Protein AF-A0A497IFE4-F1 (afdb_monomer_lite)

pLDDT: mean 81.42, std 14.3, range [46.25, 97.81]

Radius of gyration: 25.05 Å; chains: 1; bounding box: 32×55×63 Å

Structure (mmCIF, N/CA/C/O backbone):
data_AF-A0A497IFE4-F1
#
_entry.id   AF-A0A497IFE4-F1
#
loop_
_atom_site.group_PDB
_atom_site.id
_atom_site.type_symbol
_atom_site.label_atom_id
_atom_site.label_alt_id
_atom_site.label_comp_id
_atom_site.label_asym_id
_atom_site.label_entity_id
_atom_site.label_seq_id
_atom_site.pdbx_PDB_ins_code
_atom_site.Cartn_x
_atom_site.Cartn_y
_atom_site.Cartn_z
_atom_site.occupancy
_atom_site.B_iso_or_equiv
_atom_site.auth_seq_id
_atom_site.auth_comp_id
_atom_site.auth_asym_id
_atom_site.auth_atom_id
_atom_site.pdbx_PDB_model_num
ATOM 1 N N . MET A 1 1 ? -10.015 1.771 -23.337 1.00 46.25 1 MET A N 1
ATOM 2 C CA . MET A 1 1 ? -9.353 2.884 -22.625 1.00 46.25 1 MET A CA 1
ATOM 3 C C . MET A 1 1 ? -8.139 2.294 -21.943 1.00 46.25 1 MET A C 1
ATOM 5 O O . MET A 1 1 ? -8.303 1.201 -21.412 1.00 46.25 1 MET A O 1
ATOM 9 N N . PRO A 1 2 ? -6.944 2.902 -22.011 1.00 50.66 2 PRO A N 1
ATOM 10 C CA . PRO A 1 2 ? -5.855 2.438 -21.164 1.00 50.66 2 PRO A CA 1
ATOM 11 C C . PRO A 1 2 ? -6.348 2.596 -19.725 1.00 50.66 2 PRO A C 1
ATOM 13 O O . PRO A 1 2 ? -6.817 3.670 -19.358 1.00 50.66 2 PRO A O 1
ATOM 16 N N . GLU A 1 3 ? -6.389 1.508 -18.963 1.00 61.47 3 GLU A N 1
ATOM 17 C CA . GLU A 1 3 ? -6.745 1.590 -17.552 1.00 61.47 3 GLU A CA 1
ATOM 18 C C . GLU A 1 3 ? -5.710 2.495 -16.883 1.00 61.47 3 GLU A C 1
ATOM 20 O O . GLU A 1 3 ? -4.525 2.154 -16.849 1.00 61.47 3 GLU A O 1
ATOM 25 N N . ASP A 1 4 ? -6.133 3.676 -16.421 1.00 74.44 4 ASP A N 1
ATOM 26 C CA . ASP A 1 4 ? -5.274 4.550 -15.631 1.00 74.44 4 ASP A CA 1
ATOM 27 C C . ASP A 1 4 ? -4.795 3.738 -14.430 1.00 74.44 4 ASP A C 1
ATOM 29 O O . ASP A 1 4 ? -5.580 3.364 -13.551 1.00 74.44 4 ASP A O 1
ATOM 33 N N . LYS A 1 5 ? -3.500 3.392 -14.431 1.00 76.94 5 LYS A N 1
ATOM 34 C CA . LYS A 1 5 ? -2.895 2.645 -13.331 1.00 76.94 5 LYS A CA 1
ATOM 35 C C . LYS A 1 5 ? -3.168 3.444 -12.054 1.00 76.94 5 LYS A C 1
ATOM 37 O O . LYS A 1 5 ? -2.764 4.608 -11.994 1.00 76.94 5 LYS A O 1
ATOM 42 N N . PRO A 1 6 ? -3.811 2.848 -11.035 1.00 82.81 6 PRO A N 1
ATOM 43 C CA . PRO A 1 6 ? -4.121 3.563 -9.808 1.00 82.81 6 PRO A CA 1
ATOM 44 C C . PRO A 1 6 ? -2.843 4.139 -9.194 1.00 82.81 6 PRO A C 1
ATOM 46 O O . PRO A 1 6 ? -1.775 3.509 -9.205 1.00 82.81 6 PRO A O 1
ATOM 49 N N . SER A 1 7 ? -2.950 5.351 -8.655 1.00 92.62 7 SER A N 1
ATOM 50 C CA . SER A 1 7 ? -1.848 5.974 -7.928 1.00 92.62 7 SER A CA 1
ATOM 51 C C . SER A 1 7 ? -1.475 5.140 -6.694 1.00 92.62 7 SER A C 1
ATOM 53 O O . S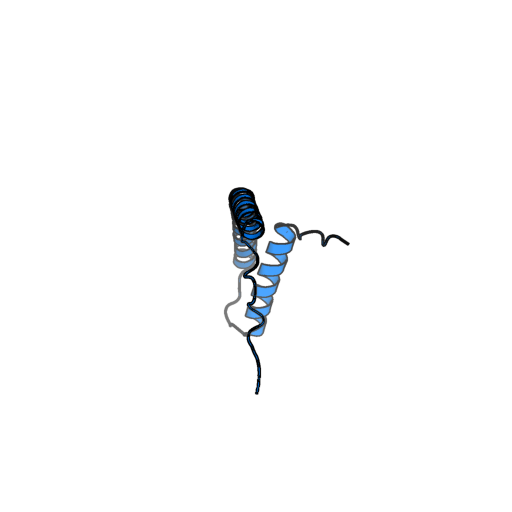ER A 1 7 ? -2.284 4.373 -6.161 1.00 92.62 7 SER A O 1
ATOM 55 N N . ASP A 1 8 ? -0.238 5.286 -6.207 1.00 93.06 8 ASP A N 1
ATOM 56 C CA . ASP A 1 8 ? 0.193 4.578 -4.990 1.00 93.06 8 ASP A CA 1
ATOM 57 C C . ASP A 1 8 ? -0.667 4.955 -3.773 1.00 93.06 8 ASP A C 1
ATOM 59 O O . ASP A 1 8 ? -0.879 4.128 -2.889 1.00 93.06 8 ASP A O 1
ATOM 63 N N . GLU A 1 9 ? -1.182 6.186 -3.734 1.00 94.62 9 GLU A N 1
ATOM 64 C CA . GLU A 1 9 ? -2.052 6.679 -2.663 1.00 94.62 9 GLU A CA 1
ATOM 65 C C . GLU A 1 9 ? -3.425 6.009 -2.702 1.00 94.62 9 GLU A C 1
ATOM 67 O O . GLU A 1 9 ? -3.878 5.475 -1.688 1.00 94.62 9 GLU A O 1
ATOM 72 N N . GLU A 1 10 ? -4.055 5.942 -3.877 1.00 94.62 10 GLU A N 1
ATOM 73 C CA . GLU A 1 10 ? -5.328 5.235 -4.049 1.00 94.62 10 GLU A CA 1
ATOM 74 C C . GLU A 1 10 ? -5.193 3.745 -3.735 1.00 94.62 10 GLU A C 1
ATOM 76 O O . GLU A 1 10 ? -6.078 3.155 -3.112 1.00 94.62 10 GLU A O 1
ATOM 81 N N . MET A 1 11 ? -4.082 3.127 -4.139 1.00 95.25 11 MET A N 1
ATOM 82 C CA . MET A 1 11 ? -3.814 1.723 -3.847 1.00 95.25 11 MET A CA 1
ATOM 83 C C . MET A 1 11 ? -3.590 1.492 -2.348 1.00 95.25 11 MET A C 1
ATOM 85 O O . MET A 1 11 ? -4.179 0.574 -1.774 1.00 95.25 11 MET A O 1
ATOM 89 N N . ALA A 1 12 ? -2.797 2.341 -1.686 1.00 96.12 12 ALA A N 1
ATOM 90 C CA . ALA A 1 12 ? -2.587 2.271 -0.241 1.00 96.12 12 ALA A CA 1
ATOM 91 C C . ALA A 1 12 ? -3.908 2.428 0.522 1.00 96.12 12 ALA A C 1
ATOM 93 O O . ALA A 1 12 ? -4.199 1.640 1.425 1.00 96.12 12 ALA A O 1
ATOM 94 N N . PHE A 1 13 ? -4.737 3.395 0.122 1.00 96.38 13 PHE A N 1
ATOM 95 C CA . PHE A 1 13 ? -6.059 3.607 0.699 1.00 96.38 13 PHE A CA 1
ATOM 96 C C . PHE A 1 13 ? -6.962 2.379 0.531 1.00 96.38 13 PHE A C 1
ATOM 98 O O . PHE A 1 13 ? -7.556 1.920 1.510 1.00 96.38 13 PHE A O 1
ATOM 105 N N . LYS A 1 14 ? -7.042 1.807 -0.678 1.00 95.88 14 LYS A N 1
ATOM 106 C CA . LYS A 1 14 ? -7.859 0.614 -0.957 1.00 95.88 14 LYS A CA 1
ATOM 107 C C . LYS A 1 14 ? -7.407 -0.595 -0.138 1.00 95.88 14 LYS A C 1
ATOM 109 O O . LYS A 1 14 ? -8.250 -1.275 0.443 1.00 95.88 14 LYS A O 1
ATOM 114 N N . LEU A 1 15 ? -6.098 -0.838 -0.040 1.00 95.50 15 LEU A N 1
ATOM 115 C CA . LEU A 1 15 ? -5.543 -1.955 0.732 1.00 95.50 15 LEU A CA 1
ATOM 116 C C . LEU A 1 15 ? -5.857 -1.835 2.224 1.00 95.50 15 LEU A C 1
ATOM 118 O O . LEU A 1 15 ? -6.330 -2.794 2.834 1.00 95.50 15 LEU A O 1
ATOM 122 N N . VAL A 1 16 ? -5.635 -0.657 2.811 1.00 95.19 16 VAL A N 1
ATOM 123 C CA . VAL A 1 16 ? -5.925 -0.438 4.234 1.00 95.19 16 VAL A CA 1
ATOM 124 C C . VAL A 1 16 ? -7.425 -0.488 4.502 1.00 95.19 16 VAL A C 1
ATOM 126 O O . VAL A 1 16 ? -7.842 -1.109 5.476 1.00 95.19 16 VAL A O 1
ATOM 129 N N . SER A 1 17 ? -8.247 0.082 3.620 1.00 94.62 17 SER A N 1
ATOM 130 C CA . SER A 1 17 ? -9.709 0.024 3.742 1.00 94.62 17 SER A CA 1
ATOM 131 C C . SER A 1 17 ? -10.228 -1.413 3.704 1.00 94.62 17 SER A C 1
ATOM 133 O O . SER A 1 17 ? -11.081 -1.786 4.513 1.00 94.62 17 SER A O 1
ATOM 135 N N . LEU A 1 18 ? -9.684 -2.241 2.807 1.00 94.62 18 LEU A N 1
ATOM 136 C CA . LEU A 1 18 ? -10.006 -3.662 2.729 1.00 94.62 18 LEU A CA 1
ATOM 137 C C . LEU A 1 18 ? -9.597 -4.389 4.016 1.00 94.62 18 LEU A C 1
ATOM 139 O O . LEU A 1 18 ? -10.405 -5.109 4.595 1.00 94.62 18 LEU A O 1
ATOM 143 N N . TYR A 1 19 ? -8.376 -4.156 4.500 1.00 91.12 19 TYR A N 1
ATOM 144 C CA . TYR A 1 19 ? -7.871 -4.759 5.734 1.00 91.12 19 TYR A CA 1
ATOM 145 C C . TYR A 1 19 ? -8.739 -4.415 6.952 1.00 91.12 19 TYR A C 1
ATOM 147 O O . TYR A 1 19 ? -9.146 -5.309 7.693 1.00 91.12 19 TYR A O 1
ATOM 155 N N . VAL A 1 20 ? -9.076 -3.133 7.130 1.00 90.00 20 VAL A N 1
ATOM 156 C CA . VAL A 1 20 ? -9.949 -2.674 8.221 1.00 90.00 20 VAL A CA 1
ATOM 157 C C . VAL A 1 20 ? -11.328 -3.319 8.112 1.00 90.00 20 VAL A C 1
ATOM 159 O O . VAL A 1 20 ? -11.828 -3.849 9.101 1.00 90.00 20 VAL A O 1
ATOM 162 N N . SER A 1 21 ? -11.912 -3.343 6.910 1.00 90.19 21 SER A N 1
ATOM 163 C CA . SER A 1 21 ? -13.225 -3.954 6.669 1.00 90.19 21 SER A CA 1
ATOM 164 C C . SER A 1 21 ? -13.241 -5.437 7.039 1.00 90.19 21 SER A C 1
ATOM 166 O O . SER A 1 21 ? -14.177 -5.908 7.683 1.00 90.19 21 SER A O 1
ATOM 168 N N . GLU A 1 22 ? -12.192 -6.175 6.678 1.00 89.25 22 GLU A N 1
ATOM 169 C CA . GLU A 1 22 ? -12.069 -7.600 6.985 1.00 89.25 22 GLU A CA 1
ATOM 170 C C . GLU A 1 22 ? -11.849 -7.865 8.479 1.00 89.25 22 GLU A C 1
ATOM 172 O O . GLU A 1 22 ? -12.428 -8.804 9.028 1.00 89.25 22 GLU A O 1
ATOM 177 N N . ILE A 1 23 ? -11.085 -7.020 9.175 1.00 85.81 23 ILE A N 1
ATOM 178 C CA . ILE A 1 23 ? -10.955 -7.101 10.638 1.00 85.81 23 ILE A CA 1
ATOM 179 C C . ILE A 1 23 ? -12.297 -6.849 11.317 1.00 85.81 23 ILE A C 1
ATOM 181 O O . ILE A 1 23 ? -12.699 -7.624 12.188 1.00 85.81 23 ILE A O 1
ATOM 185 N N . SER A 1 24 ? -13.009 -5.796 10.905 1.00 83.81 24 SER A N 1
ATOM 186 C CA . SER A 1 24 ? -14.324 -5.467 11.455 1.00 83.81 24 SER A CA 1
ATOM 187 C C . SER A 1 24 ? -15.330 -6.600 11.232 1.00 83.81 24 SER A C 1
ATOM 189 O O . SER A 1 24 ? -16.083 -6.932 12.143 1.00 83.81 24 SER A O 1
ATOM 191 N N . ARG A 1 25 ? -15.306 -7.250 10.059 1.00 84.44 25 ARG A N 1
ATOM 192 C CA . ARG A 1 25 ? -16.158 -8.411 9.745 1.00 84.44 25 ARG A CA 1
ATOM 193 C C . ARG A 1 25 ? -15.852 -9.637 10.598 1.00 84.44 25 ARG A C 1
ATOM 195 O O . ARG A 1 25 ? -16.771 -10.355 10.974 1.00 84.44 25 ARG A O 1
ATOM 202 N N . LYS A 1 26 ? -14.579 -9.882 10.915 1.00 83.38 26 LYS A N 1
ATOM 203 C CA . LYS A 1 26 ? -14.153 -11.043 11.715 1.00 83.38 26 LYS A CA 1
ATOM 204 C C . LYS A 1 26 ? -14.474 -10.914 13.204 1.00 83.38 26 LYS A C 1
ATOM 206 O O . LYS A 1 26 ? -14.245 -11.862 13.950 1.00 83.38 26 LYS A O 1
ATOM 211 N N . GLY A 1 27 ? -15.003 -9.770 13.646 1.00 69.62 27 GLY A N 1
ATOM 212 C CA . GLY A 1 27 ? -15.367 -9.556 15.044 1.00 69.62 27 GLY A CA 1
ATOM 213 C C . GLY A 1 27 ? -14.170 -9.646 15.991 1.00 69.62 27 GLY A C 1
ATOM 214 O O . GLY A 1 27 ? -14.351 -9.978 17.166 1.00 69.62 27 GLY A O 1
ATOM 215 N N . GLU A 1 28 ? -12.946 -9.383 15.501 1.00 66.44 28 GLU A N 1
ATOM 216 C CA . GLU A 1 28 ? -11.782 -9.259 16.379 1.00 66.44 28 GLU A CA 1
ATOM 217 C C . GLU A 1 28 ? -12.103 -8.189 17.428 1.00 66.44 28 GLU A C 1
ATOM 219 O O . GLU A 1 28 ? -12.301 -7.018 17.117 1.00 66.44 28 GLU A O 1
ATOM 224 N N . LYS A 1 29 ? -12.162 -8.599 18.700 1.00 60.12 29 LYS A N 1
ATOM 225 C CA . LYS A 1 29 ? -12.514 -7.729 19.835 1.00 60.12 29 LYS A CA 1
ATOM 226 C C . LYS A 1 29 ? -11.478 -6.631 20.111 1.00 60.12 29 LYS A C 1
ATOM 228 O O . LYS A 1 29 ? -11.651 -5.846 21.040 1.00 60.12 29 LYS A O 1
ATOM 233 N N . ARG A 1 30 ? -10.381 -6.592 19.350 1.00 66.44 30 ARG A N 1
ATOM 234 C CA . ARG A 1 30 ? -9.351 -5.563 19.457 1.00 66.44 30 ARG A CA 1
ATOM 235 C C . ARG A 1 30 ? -9.817 -4.327 18.702 1.00 66.44 30 ARG A C 1
ATOM 237 O O . ARG A 1 30 ? -9.873 -4.325 17.477 1.00 66.44 30 ARG A O 1
ATOM 244 N N . GLN A 1 31 ? -10.129 -3.266 19.444 1.00 68.31 31 GLN A N 1
ATOM 245 C CA . GLN A 1 31 ? -10.274 -1.941 18.854 1.00 68.31 31 GLN A CA 1
ATOM 246 C C . GLN A 1 31 ? -8.948 -1.563 18.194 1.00 68.31 31 GLN A C 1
ATOM 248 O O . GLN A 1 31 ? -7.932 -1.389 18.868 1.00 68.31 31 GLN A O 1
ATOM 253 N N . MET A 1 32 ? -8.952 -1.465 16.867 1.00 76.31 32 MET A N 1
ATOM 254 C CA . MET A 1 32 ? -7.835 -0.883 16.144 1.00 76.31 32 MET A CA 1
ATOM 255 C C . MET A 1 32 ? -7.892 0.629 16.358 1.00 76.31 32 MET A C 1
ATOM 257 O O . MET A 1 32 ? -8.878 1.273 16.001 1.00 76.31 32 MET A O 1
ATOM 261 N N . GLY A 1 33 ? -6.857 1.179 16.989 1.00 87.25 33 GLY A N 1
ATOM 262 C CA . GLY A 1 33 ? -6.751 2.617 17.201 1.00 87.25 33 GLY A CA 1
ATOM 263 C C . GLY A 1 33 ? -6.577 3.357 15.876 1.00 87.25 33 GLY A C 1
ATOM 264 O O . GLY A 1 33 ? -6.033 2.811 14.911 1.00 87.25 33 GLY A O 1
ATOM 265 N N . LEU A 1 34 ? -6.998 4.621 15.843 1.00 89.88 34 LEU A N 1
ATOM 266 C CA . LEU A 1 34 ? -6.816 5.483 14.675 1.00 89.88 34 LEU A CA 1
ATOM 267 C C . LEU A 1 34 ? -5.336 5.566 14.268 1.00 89.88 34 LEU A C 1
ATOM 269 O O . LEU A 1 34 ? -5.019 5.443 13.088 1.00 89.88 34 LEU A O 1
ATOM 273 N N . ASP A 1 35 ? -4.426 5.651 15.242 1.00 93.56 35 ASP A N 1
ATOM 274 C CA . ASP A 1 35 ? -2.979 5.653 15.001 1.00 93.56 35 ASP A CA 1
ATOM 275 C C . ASP A 1 35 ? -2.503 4.391 14.274 1.00 93.56 35 ASP A C 1
ATOM 277 O O . ASP A 1 35 ? -1.631 4.449 13.410 1.00 93.56 35 ASP A O 1
ATOM 281 N N . THR A 1 36 ? -3.096 3.232 14.572 1.00 91.75 36 THR A N 1
ATOM 282 C CA . THR A 1 36 ? -2.773 1.978 13.883 1.00 91.75 36 THR A CA 1
ATOM 283 C C . THR A 1 36 ? -3.189 2.029 12.416 1.00 91.75 36 THR A C 1
ATOM 285 O O . THR A 1 36 ? -2.426 1.591 11.557 1.00 91.75 36 THR A O 1
ATOM 288 N N . ILE A 1 37 ? -4.363 2.591 12.113 1.00 92.81 37 ILE A N 1
ATOM 289 C CA . ILE A 1 37 ? -4.850 2.760 10.734 1.00 92.81 37 ILE A CA 1
ATOM 290 C C . ILE A 1 37 ? -3.937 3.721 9.967 1.00 92.81 37 ILE A C 1
ATOM 292 O O . ILE A 1 37 ? -3.511 3.415 8.854 1.00 92.81 37 ILE A O 1
ATOM 296 N N . ILE A 1 38 ? -3.594 4.855 10.582 1.00 95.38 38 ILE A N 1
ATOM 297 C CA . ILE A 1 38 ? -2.713 5.868 9.993 1.00 95.38 38 ILE A CA 1
ATOM 298 C C . ILE A 1 38 ? -1.330 5.272 9.702 1.00 95.38 38 ILE A C 1
ATOM 300 O O . ILE A 1 38 ? -0.807 5.407 8.593 1.00 95.38 38 ILE A O 1
ATOM 304 N N . ASN A 1 39 ? -0.758 4.542 10.660 1.00 96.38 39 ASN A N 1
ATOM 305 C CA . ASN A 1 39 ? 0.529 3.877 10.480 1.00 96.38 39 ASN A CA 1
ATOM 306 C C . ASN A 1 39 ? 0.472 2.801 9.391 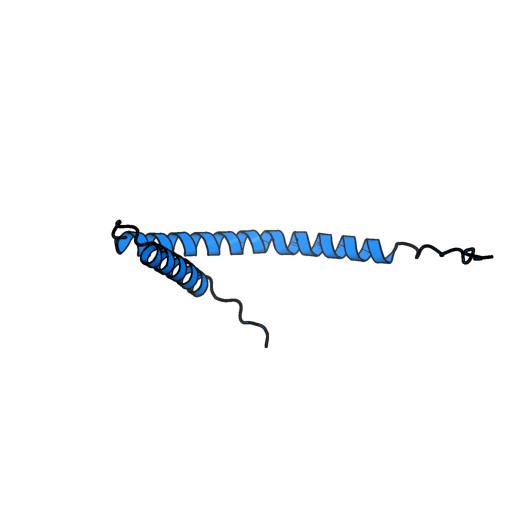1.00 96.38 39 ASN A C 1
ATOM 308 O O . ASN A 1 39 ? 1.391 2.713 8.577 1.00 96.38 39 ASN A O 1
ATOM 312 N N . ALA A 1 40 ? -0.606 2.014 9.327 1.00 94.81 40 ALA A N 1
ATOM 313 C CA . ALA A 1 40 ? -0.799 1.023 8.272 1.00 94.81 40 ALA A CA 1
ATOM 314 C C . ALA A 1 40 ? -0.862 1.679 6.883 1.00 94.81 40 ALA A C 1
ATOM 316 O O . ALA A 1 40 ? -0.250 1.171 5.940 1.00 94.81 40 ALA A O 1
ATOM 317 N N . TYR A 1 41 ? -1.534 2.827 6.761 1.00 97.19 41 TYR A N 1
ATOM 318 C CA . TYR A 1 41 ? -1.582 3.609 5.525 1.00 97.19 41 TYR A CA 1
ATOM 319 C C . TYR A 1 41 ? -0.194 4.077 5.095 1.00 97.19 41 TYR A C 1
ATOM 321 O O . TYR A 1 41 ? 0.244 3.749 3.990 1.00 97.19 41 TYR A O 1
ATOM 329 N N . PHE A 1 42 ? 0.542 4.763 5.971 1.00 97.81 42 PHE A N 1
ATOM 330 C CA . PHE A 1 42 ? 1.868 5.277 5.622 1.00 97.81 42 PHE A CA 1
ATOM 331 C C . PHE A 1 42 ? 2.883 4.168 5.351 1.00 97.81 42 PHE A C 1
ATOM 333 O O . PHE A 1 42 ? 3.676 4.278 4.413 1.00 97.81 42 PHE A O 1
ATOM 340 N N . TYR A 1 43 ? 2.831 3.077 6.115 1.00 97.06 43 TYR A N 1
ATOM 341 C CA . TYR A 1 43 ? 3.654 1.901 5.858 1.00 97.06 43 TYR A CA 1
ATOM 342 C C . TYR A 1 43 ? 3.371 1.314 4.470 1.00 97.06 43 TYR A C 1
ATOM 344 O O . TYR A 1 43 ? 4.299 1.047 3.703 1.00 97.06 43 TYR A O 1
ATOM 352 N N . THR A 1 44 ? 2.093 1.148 4.124 1.00 97.25 44 THR A N 1
ATOM 353 C CA . THR A 1 44 ? 1.684 0.594 2.828 1.00 97.25 44 THR A CA 1
ATOM 354 C C . THR A 1 44 ? 2.103 1.510 1.686 1.00 97.25 44 THR A C 1
ATOM 356 O O . THR A 1 44 ? 2.697 1.041 0.717 1.00 97.25 44 THR A O 1
ATOM 359 N N . LEU A 1 45 ? 1.888 2.819 1.824 1.00 97.44 45 LEU A N 1
ATOM 360 C CA . LEU A 1 45 ? 2.300 3.815 0.839 1.00 97.44 45 LEU A CA 1
ATOM 361 C C . LEU A 1 45 ? 3.816 3.791 0.601 1.00 97.44 45 LEU A C 1
ATOM 363 O O . LEU A 1 45 ? 4.268 3.761 -0.544 1.00 97.44 45 LEU A O 1
ATOM 367 N N . LEU A 1 46 ? 4.612 3.762 1.673 1.00 96.94 46 LEU A N 1
ATOM 368 C CA . LEU A 1 46 ? 6.069 3.673 1.575 1.00 96.94 46 LEU A CA 1
ATOM 369 C C . LEU A 1 46 ? 6.502 2.381 0.871 1.00 96.94 46 LEU A C 1
ATOM 371 O O . LEU A 1 46 ? 7.400 2.397 0.026 1.00 96.94 46 LEU A O 1
ATOM 375 N N . ARG A 1 47 ? 5.845 1.262 1.192 1.00 96.25 47 ARG A N 1
ATOM 376 C CA . ARG A 1 47 ? 6.129 -0.042 0.590 1.00 96.25 47 ARG A CA 1
ATOM 377 C C . ARG A 1 47 ? 5.791 -0.077 -0.900 1.00 96.25 47 ARG A C 1
ATOM 379 O O . ARG A 1 47 ? 6.594 -0.603 -1.667 1.00 96.25 47 ARG A O 1
ATOM 386 N N . LEU A 1 48 ? 4.665 0.504 -1.311 1.00 95.19 48 LEU A N 1
ATOM 387 C CA . LEU A 1 48 ? 4.273 0.616 -2.720 1.00 95.19 48 LEU A CA 1
ATOM 388 C C . LEU A 1 48 ? 5.261 1.478 -3.505 1.00 95.19 48 LEU A C 1
ATOM 390 O O . LEU A 1 48 ? 5.778 1.024 -4.522 1.00 95.19 48 LEU A O 1
ATOM 394 N N . LYS A 1 49 ? 5.631 2.651 -2.977 1.00 93.69 49 LYS A N 1
ATOM 395 C CA . LYS A 1 49 ? 6.642 3.523 -3.598 1.00 93.69 49 LYS A CA 1
ATOM 396 C C . LYS A 1 49 ? 7.986 2.816 -3.767 1.00 93.69 49 LYS A C 1
ATOM 398 O O . LYS A 1 49 ? 8.625 2.937 -4.810 1.00 93.69 49 LYS A O 1
ATOM 403 N N . LYS A 1 50 ? 8.422 2.056 -2.756 1.00 94.50 50 LYS A N 1
ATOM 404 C CA . LYS A 1 50 ? 9.653 1.258 -2.844 1.00 94.50 50 LYS A CA 1
ATOM 405 C C . LYS A 1 50 ? 9.540 0.181 -3.924 1.00 94.50 50 LYS A C 1
ATOM 407 O O . LYS A 1 50 ? 10.454 0.038 -4.726 1.00 94.50 50 LYS A O 1
ATOM 412 N N . LYS A 1 51 ? 8.416 -0.537 -3.971 1.00 92.38 51 LYS A N 1
ATOM 413 C CA . LYS A 1 51 ? 8.176 -1.584 -4.970 1.00 92.38 51 LYS A CA 1
ATOM 414 C C . LYS A 1 51 ? 8.105 -1.035 -6.387 1.00 92.38 51 LYS A C 1
ATOM 416 O O . LYS A 1 51 ? 8.692 -1.634 -7.272 1.00 92.38 51 LYS A O 1
ATOM 421 N N . ARG A 1 52 ? 7.465 0.115 -6.596 1.00 89.62 52 ARG A N 1
ATOM 422 C CA . ARG A 1 52 ? 7.432 0.795 -7.896 1.00 89.62 52 ARG A CA 1
ATOM 423 C C . ARG A 1 52 ? 8.844 1.111 -8.388 1.00 89.62 52 ARG A C 1
ATOM 425 O O . ARG A 1 52 ? 9.182 0.735 -9.500 1.00 89.62 52 ARG A O 1
ATOM 432 N N . LYS A 1 53 ? 9.693 1.674 -7.522 1.00 90.62 53 LYS A N 1
ATOM 433 C CA . LYS A 1 53 ? 11.112 1.895 -7.838 1.00 90.62 53 LYS A CA 1
ATOM 434 C C . LYS A 1 53 ? 11.845 0.596 -8.161 1.00 90.62 53 LYS A C 1
ATOM 436 O O . LYS A 1 53 ? 12.549 0.540 -9.152 1.00 90.62 53 LYS A O 1
ATOM 441 N N . GLU A 1 54 ? 11.685 -0.449 -7.347 1.00 90.62 54 GLU 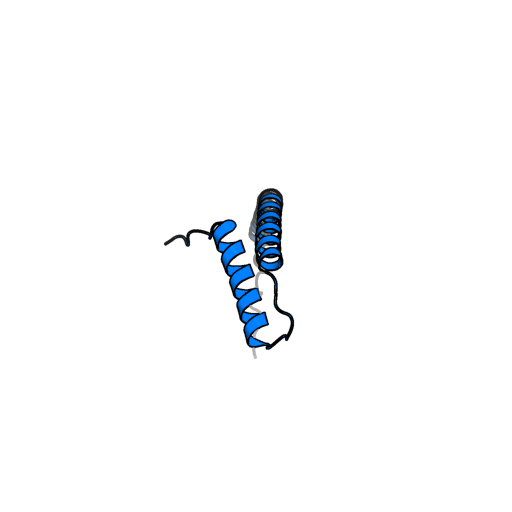A N 1
ATOM 442 C CA . GLU A 1 54 ? 12.288 -1.764 -7.628 1.00 90.62 54 GLU A CA 1
ATOM 443 C C . GLU A 1 54 ? 11.860 -2.297 -9.007 1.00 90.62 54 GLU A C 1
ATOM 445 O O . GLU A 1 54 ? 12.702 -2.766 -9.767 1.00 90.62 54 GLU A O 1
ATOM 450 N N . MET A 1 55 ? 10.578 -2.166 -9.356 1.00 87.06 55 MET A N 1
ATOM 451 C CA . MET A 1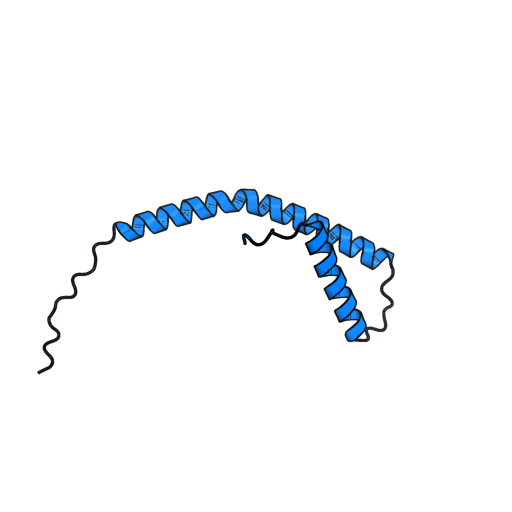 55 ? 10.047 -2.579 -10.656 1.00 87.06 55 MET A CA 1
ATOM 452 C C . MET A 1 55 ? 10.599 -1.741 -11.811 1.00 87.06 55 MET A C 1
ATOM 454 O O . MET A 1 55 ? 10.909 -2.313 -12.845 1.00 87.06 55 MET A O 1
ATOM 458 N N . GLU A 1 56 ? 10.803 -0.433 -11.640 1.00 88.62 56 GLU A N 1
ATOM 459 C CA . GLU A 1 56 ? 11.439 0.417 -12.663 1.00 88.62 56 GLU A CA 1
ATOM 460 C C . GLU A 1 56 ? 12.848 -0.075 -13.042 1.00 88.62 56 GLU A C 1
ATOM 462 O O . GLU A 1 56 ? 13.254 0.065 -14.194 1.00 88.62 56 GLU A O 1
ATOM 467 N N . TYR A 1 57 ? 13.588 -0.683 -12.108 1.00 82.94 57 TYR A N 1
ATOM 468 C CA . TYR A 1 57 ? 14.899 -1.278 -12.400 1.00 82.94 57 TYR A CA 1
ATOM 469 C C . TYR A 1 57 ? 14.805 -2.669 -13.037 1.00 82.94 57 TYR A C 1
ATOM 471 O O . TYR A 1 57 ? 15.670 -3.036 -13.830 1.00 82.94 57 TYR A O 1
ATOM 479 N N . ILE A 1 58 ? 13.783 -3.451 -12.681 1.00 84.12 58 ILE A N 1
ATOM 480 C CA . ILE A 1 58 ? 13.625 -4.845 -13.122 1.00 84.12 58 ILE A CA 1
ATOM 481 C C . ILE A 1 58 ? 12.945 -4.926 -14.495 1.00 84.12 58 ILE A C 1
ATOM 483 O O . ILE A 1 58 ? 13.370 -5.713 -15.334 1.00 84.12 58 ILE A O 1
ATOM 487 N N . GLU A 1 59 ? 11.934 -4.092 -14.756 1.00 84.81 59 GLU A N 1
ATOM 488 C CA . GLU A 1 59 ? 11.188 -4.053 -16.022 1.00 84.81 59 GLU A CA 1
ATOM 489 C C . GLU A 1 59 ? 12.076 -4.004 -17.279 1.00 84.81 59 GLU A C 1
ATOM 491 O O . GLU A 1 59 ? 11.826 -4.792 -18.190 1.00 84.81 59 GLU A O 1
ATOM 496 N N . PRO A 1 60 ? 13.106 -3.141 -17.387 1.00 84.19 60 PRO A N 1
ATOM 497 C CA . PRO A 1 60 ? 13.940 -3.107 -18.586 1.00 84.19 60 PRO A CA 1
ATOM 498 C C . PRO A 1 60 ? 14.819 -4.354 -18.737 1.00 84.19 60 PRO A C 1
ATOM 500 O O . PRO A 1 60 ? 15.112 -4.748 -19.862 1.00 84.19 60 PRO A O 1
ATOM 503 N N . ALA A 1 61 ? 15.236 -4.975 -17.628 1.00 81.25 61 ALA A N 1
ATOM 504 C CA . ALA A 1 61 ? 16.012 -6.210 -17.669 1.00 81.25 61 ALA A CA 1
ATOM 505 C C . ALA A 1 61 ? 15.150 -7.379 -18.166 1.00 81.25 61 ALA A C 1
ATOM 507 O O . ALA A 1 61 ? 15.568 -8.094 -19.069 1.00 81.25 61 ALA A O 1
ATOM 508 N N . VAL A 1 62 ? 13.925 -7.498 -17.643 1.00 84.69 62 VAL A N 1
ATOM 509 C CA . VAL A 1 62 ? 12.958 -8.519 -18.071 1.00 84.69 62 VAL A CA 1
ATOM 510 C C . VAL A 1 62 ? 12.574 -8.328 -19.535 1.00 84.69 62 VAL A C 1
ATOM 512 O O . VAL A 1 62 ? 12.626 -9.284 -20.295 1.00 84.69 62 VAL A O 1
ATOM 515 N N . LYS A 1 63 ? 12.270 -7.096 -19.968 1.00 86.88 63 LYS A N 1
ATOM 516 C CA . LYS A 1 63 ? 11.931 -6.825 -21.375 1.00 86.88 63 LYS A CA 1
ATOM 517 C C . LYS A 1 63 ? 13.043 -7.221 -22.340 1.00 86.88 63 LYS A C 1
ATOM 519 O O . LYS A 1 63 ? 12.755 -7.797 -23.379 1.00 86.88 63 LYS A O 1
ATOM 524 N N . ARG A 1 64 ? 14.304 -6.932 -22.001 1.00 85.06 64 ARG A N 1
ATOM 525 C CA . ARG A 1 64 ? 15.443 -7.333 -22.837 1.00 85.06 64 ARG A CA 1
ATOM 526 C C . ARG A 1 64 ? 15.543 -8.855 -22.941 1.00 85.06 64 ARG A C 1
ATOM 528 O O . ARG A 1 64 ? 15.734 -9.369 -24.033 1.00 85.06 64 ARG A O 1
ATOM 535 N N . GLU A 1 65 ? 15.406 -9.560 -21.823 1.00 80.31 65 GLU A N 1
ATOM 536 C CA . GLU A 1 65 ? 15.461 -11.025 -21.800 1.00 80.31 65 GLU A CA 1
ATOM 537 C C . GLU A 1 65 ? 14.286 -11.653 -22.573 1.00 80.31 65 GLU A C 1
ATOM 539 O O . GLU A 1 65 ? 14.482 -12.598 -23.332 1.00 80.31 65 GLU A O 1
ATOM 544 N N . GLU A 1 66 ? 13.079 -11.090 -22.455 1.00 82.75 66 GLU A N 1
ATOM 545 C CA . GLU A 1 66 ? 11.908 -11.491 -23.246 1.00 82.75 66 GLU A CA 1
ATOM 546 C C . GLU A 1 66 ? 12.123 -11.270 -24.752 1.00 82.75 66 GLU A C 1
ATOM 548 O O . GLU A 1 66 ? 11.784 -12.145 -25.548 1.00 82.75 66 GLU A O 1
ATOM 553 N N . GLU A 1 67 ? 12.708 -10.137 -25.153 1.00 84.06 67 GLU A N 1
ATOM 554 C CA . GLU A 1 67 ? 13.039 -9.831 -26.553 1.00 84.06 67 GLU A CA 1
ATOM 555 C C . GLU A 1 67 ? 14.12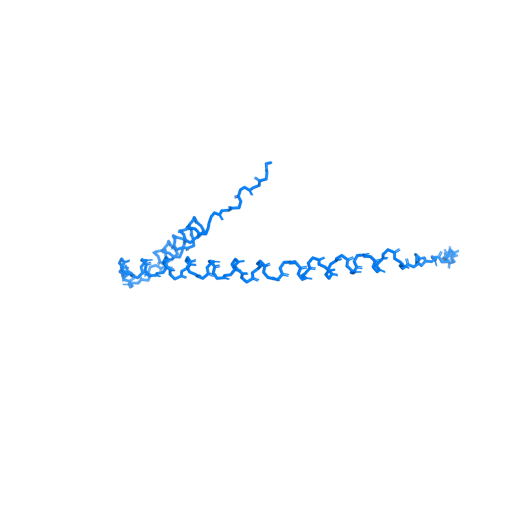4 -10.770 -27.110 1.00 84.06 67 GLU A C 1
ATOM 557 O O . GLU A 1 67 ? 13.997 -11.257 -28.234 1.00 84.06 67 GLU A O 1
ATOM 562 N N . GLU A 1 68 ? 15.163 -11.074 -26.328 1.00 83.75 68 GLU A N 1
ATOM 563 C CA . GLU A 1 68 ? 16.226 -12.018 -26.703 1.00 83.75 68 GLU A CA 1
ATOM 564 C C . GLU A 1 68 ? 15.681 -13.445 -26.866 1.00 83.75 68 GLU A C 1
ATOM 566 O O . GLU A 1 68 ? 15.975 -14.118 -27.858 1.00 83.75 68 GLU A O 1
ATOM 571 N N . LEU A 1 69 ? 14.831 -13.896 -25.938 1.00 81.94 69 LEU A N 1
ATOM 572 C CA . LEU A 1 69 ? 14.160 -15.192 -26.034 1.00 81.94 69 LEU A CA 1
ATOM 573 C C . LEU A 1 69 ? 13.223 -15.250 -27.244 1.00 81.94 69 LEU A C 1
ATOM 575 O O . LEU A 1 69 ? 13.273 -16.225 -27.993 1.00 81.94 69 LEU A O 1
ATOM 579 N N . ALA A 1 70 ? 12.413 -14.214 -27.475 1.00 82.06 70 ALA A N 1
ATOM 580 C CA . ALA A 1 70 ? 11.536 -14.139 -28.641 1.00 82.06 70 ALA A CA 1
ATOM 581 C C . ALA A 1 70 ? 12.332 -14.200 -29.955 1.00 82.06 70 ALA A C 1
ATOM 583 O O . ALA A 1 70 ? 12.004 -15.001 -30.827 1.00 82.06 70 ALA A O 1
ATOM 584 N N . SER A 1 71 ? 13.434 -13.449 -30.056 1.00 79.44 71 SER A N 1
ATOM 585 C CA . SER A 1 71 ? 14.330 -13.496 -31.218 1.00 79.44 71 SER A CA 1
ATOM 586 C C . SER A 1 71 ? 14.942 -14.884 -31.426 1.00 79.44 71 SER A C 1
ATOM 588 O O . SER A 1 71 ? 15.081 -15.324 -32.561 1.00 79.44 71 SER A O 1
ATOM 590 N N . SER A 1 72 ? 15.301 -15.592 -30.350 1.00 76.50 72 SER A N 1
ATOM 591 C CA . SER A 1 72 ? 15.879 -16.940 -30.448 1.00 76.50 72 SER A CA 1
ATOM 592 C C . SER A 1 72 ? 14.869 -18.007 -30.895 1.00 76.50 72 SER A C 1
ATOM 594 O O . SER A 1 72 ? 15.252 -19.001 -31.509 1.00 76.50 72 SER A O 1
ATOM 596 N N . LEU A 1 73 ? 13.577 -17.806 -30.610 1.00 70.31 73 LEU A N 1
ATOM 597 C CA . LEU A 1 73 ? 12.505 -18.717 -31.020 1.00 70.31 73 LEU A CA 1
ATOM 598 C C . LEU A 1 73 ? 12.181 -18.585 -32.513 1.00 70.31 73 LEU A C 1
ATOM 600 O O . LEU A 1 73 ? 11.881 -19.597 -33.145 1.00 70.31 73 LEU A O 1
ATOM 604 N N . ASP A 1 74 ? 12.297 -17.382 -33.081 1.00 65.69 74 ASP A N 1
ATOM 605 C CA . ASP A 1 74 ? 12.112 -17.138 -34.520 1.00 65.69 74 ASP A CA 1
ATOM 606 C C . ASP A 1 74 ? 13.219 -17.785 -35.383 1.00 65.69 74 ASP A C 1
ATOM 608 O O . ASP A 1 74 ? 13.019 -18.031 -36.573 1.00 65.69 74 ASP A O 1
ATOM 612 N N . GLU A 1 75 ? 14.375 -18.110 -34.792 1.00 63.19 75 GLU A N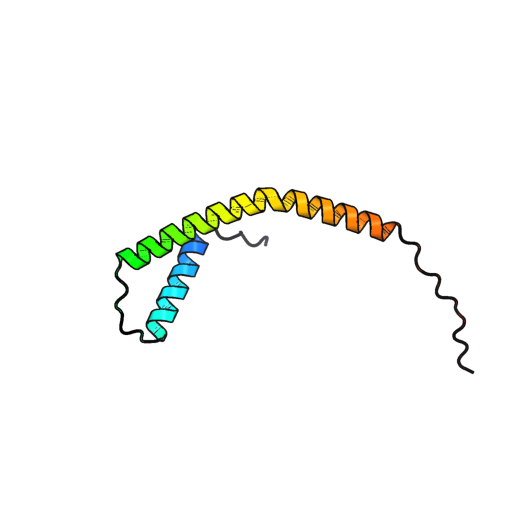 1
ATOM 613 C CA . GLU A 1 75 ? 15.495 -18.787 -35.464 1.00 63.19 75 GLU A CA 1
ATOM 614 C C . GLU A 1 75 ? 15.402 -20.323 -35.436 1.00 63.19 75 GLU A C 1
ATOM 616 O O . GLU A 1 75 ? 16.191 -21.004 -36.100 1.00 63.19 75 GLU A O 1
ATOM 621 N N . LEU A 1 76 ? 14.447 -20.904 -34.698 1.00 60.09 76 LEU A N 1
ATOM 622 C CA . LEU A 1 76 ? 14.285 -22.354 -34.659 1.00 60.09 76 LEU A CA 1
ATOM 623 C C . LEU A 1 76 ? 13.665 -22.851 -35.977 1.00 60.09 76 LEU A C 1
ATOM 625 O O . LEU A 1 76 ? 12.548 -22.455 -36.321 1.00 60.09 76 LEU A O 1
ATOM 629 N N . PRO A 1 77 ? 14.335 -23.753 -36.721 1.00 60.66 77 PRO A N 1
ATOM 630 C CA . PRO A 1 77 ? 13.743 -24.342 -37.910 1.00 60.66 77 PRO A CA 1
ATOM 631 C C . PRO A 1 77 ? 12.485 -25.108 -37.500 1.00 60.66 77 PRO A C 1
ATOM 633 O O . PRO A 1 77 ? 12.537 -25.963 -36.614 1.00 60.66 77 PRO A O 1
ATOM 636 N N . ILE A 1 78 ? 11.357 -24.801 -38.150 1.00 66.31 78 ILE A N 1
ATOM 637 C CA . ILE A 1 78 ? 10.114 -25.559 -37.983 1.00 66.31 78 ILE A CA 1
ATOM 638 C C . ILE A 1 78 ? 10.469 -27.034 -38.212 1.00 66.31 78 ILE A C 1
ATOM 640 O O . ILE A 1 78 ? 10.980 -27.353 -39.293 1.00 66.31 78 ILE A O 1
ATOM 644 N N . PRO A 1 79 ? 10.250 -27.925 -37.225 1.00 62.75 79 PRO A N 1
ATOM 645 C CA . PRO A 1 79 ? 10.470 -29.345 -37.423 1.00 62.75 79 PRO A CA 1
ATOM 646 C C . PRO A 1 79 ? 9.651 -29.765 -38.637 1.00 62.75 79 PRO A C 1
ATOM 648 O O . PRO A 1 79 ? 8.427 -29.616 -38.633 1.00 62.75 79 PRO A O 1
ATOM 651 N N . GLN A 1 80 ? 10.319 -30.229 -39.694 1.00 57.22 80 GLN A N 1
ATOM 652 C CA . GLN A 1 80 ? 9.610 -30.842 -40.804 1.00 57.22 80 GLN A CA 1
ATOM 653 C C . GLN A 1 80 ? 8.957 -32.090 -40.222 1.00 57.22 80 GLN A C 1
ATOM 655 O O . GLN A 1 80 ? 9.643 -33.028 -39.819 1.00 57.22 80 GLN A O 1
ATOM 660 N N . MET A 1 81 ? 7.636 -32.045 -40.054 1.00 60.66 81 MET A N 1
ATOM 661 C CA . MET A 1 81 ? 6.884 -33.254 -39.782 1.00 60.66 81 MET A CA 1
ATOM 662 C C . MET A 1 81 ? 7.018 -34.097 -41.040 1.00 60.66 81 MET A C 1
ATOM 664 O O . MET A 1 81 ? 6.456 -33.753 -42.076 1.00 60.66 81 MET A O 1
ATOM 668 N N . ASP A 1 82 ? 7.832 -35.146 -40.964 1.00 58.00 82 ASP A N 1
ATOM 669 C CA . ASP A 1 82 ? 7.846 -36.168 -41.994 1.00 58.00 82 ASP A CA 1
ATOM 670 C C . ASP A 1 82 ? 6.421 -36.729 -42.075 1.00 58.00 82 ASP A C 1
ATOM 672 O O . ASP A 1 82 ? 5.932 -37.343 -41.122 1.00 58.00 82 ASP A O 1
ATOM 676 N N . ASP A 1 83 ? 5.749 -36.484 -43.203 1.00 58.16 83 ASP A N 1
ATOM 677 C CA . ASP A 1 83 ? 4.449 -37.051 -43.578 1.00 58.16 83 ASP A CA 1
ATOM 678 C C . ASP A 1 83 ? 4.581 -38.575 -43.799 1.00 58.16 83 ASP A C 1
ATOM 680 O O . ASP A 1 83 ? 4.371 -39.109 -44.886 1.00 58.16 83 ASP A O 1
ATOM 684 N N . GLN A 1 84 ? 4.979 -39.302 -42.757 1.00 55.84 84 GLN A N 1
ATOM 685 C CA . GLN A 1 84 ? 5.022 -40.760 -42.696 1.00 55.84 84 GLN A CA 1
ATOM 686 C C . GLN A 1 84 ? 4.184 -41.263 -41.516 1.00 55.84 84 GLN A C 1
ATOM 688 O O . GLN A 1 84 ? 4.596 -42.135 -40.760 1.00 55.84 84 GLN A O 1
ATOM 693 N N . PHE A 1 85 ? 2.969 -40.735 -41.363 1.00 54.78 85 PHE A N 1
ATOM 694 C CA . PHE A 1 85 ? 1.897 -41.465 -40.687 1.00 54.78 85 PHE A CA 1
ATOM 695 C C . PHE A 1 85 ? 0.964 -42.048 -41.746 1.00 54.78 85 PHE A C 1
ATOM 697 O O . PHE A 1 85 ? -0.144 -41.568 -41.974 1.00 54.78 85 PHE A O 1
ATOM 704 N N . ASN A 1 86 ? 1.448 -43.099 -42.409 1.00 54.94 86 ASN A N 1
ATOM 705 C CA . ASN A 1 86 ? 0.590 -43.999 -43.165 1.00 54.94 86 ASN A CA 1
ATOM 706 C C . ASN A 1 86 ? -0.145 -44.868 -42.131 1.00 54.94 86 ASN A C 1
ATOM 708 O O . ASN A 1 86 ? 0.428 -45.807 -41.579 1.00 54.94 86 ASN A O 1
ATOM 712 N N . PHE A 1 87 ? -1.376 -44.491 -41.790 1.00 53.62 87 PHE A N 1
ATOM 713 C CA . PHE A 1 87 ? -2.290 -45.388 -41.087 1.00 53.62 87 PHE A CA 1
ATOM 714 C C . PHE A 1 87 ? -2.857 -46.361 -42.124 1.00 53.62 87 PHE A C 1
ATOM 716 O O . PHE A 1 87 ? -3.856 -46.051 -42.773 1.00 53.62 87 PHE A O 1
ATOM 723 N N . ASP A 1 88 ? -2.165 -47.487 -42.301 1.00 57.41 88 ASP A N 1
ATOM 724 C CA . ASP A 1 88 ? -2.727 -48.700 -42.910 1.00 57.41 88 ASP A CA 1
ATOM 725 C C . ASP A 1 88 ? -3.642 -49.436 -41.910 1.00 57.41 88 ASP A C 1
ATOM 727 O O . ASP A 1 88 ? -3.309 -49.467 -40.698 1.00 57.41 88 ASP A O 1
#

Foldseek 3Di:
DPPPDDDLLVVLVVVLVVVVVVCVVVPPVDDDDPVNSVVSSVVSSVVSVVVVVVCVVVVVVVVVVVVVVVVVVVPDPDPPPPPPPPPD

Secondary structure (DSSP, 8-state):
----PPPHHHHHHHHHHHHHHHHHHTT-SS---HHHHHHHHHHHHHHHHHHHHHHHHHHHHHHHHHHHHHHHHHTSPPP---------

Sequence (88 aa):
MPEDKPSDEEMAFKLVSLYVSEISRKGEKRQMGLDTIINAYFYTLLRLKKKRKEMEYIEPAVKREEEELASSLDELPIPQMDDQFNFD